Protein AF-A0A2V3ICW3-F1 (afdb_monomer_lite)

Foldseek 3Di:
DDDPPPPPPPPPPDPPQPALQSLLVVLLVVLVVVLVVLLVLLVVVVDDPVLSVQLVVQLVVLSVVLSVCSNPPDRDNVSNVVSSVVSVVSNVPSSVDDPDDDADDDPNDGDDDDDDDDDDDDDDDDDDDPPDDDDPDDDDVPDDDDDDDPDDD

Sequence (153 aa):
MPSDNSFVPDDENSERAPNVDSYRITCIDFIKDISRDYLDWVDRYELPDDEDKKRRTEIASIIERTNDWIAKVPQTFKAVDVVMNDGISKMAEATAGKPFQIGVFVNKKSGYTVTSPGIIDVNIKATGRENNKAKLGVHAKDQRFRIEATGKA

Secondary structure (DSSP, 8-state):
-----------TTS---SSHHHHHHHHHHHHHHHHHHHHHHHHHTT--HHHHHHHHHHHHHHHHHHHHHHHHS--SHHHHHHHHHHHHHHHHHHHH--SS----EETTEES-----SS-----------TT---------TT-----------

Structure (mmCIF, N/CA/C/O backbone):
data_AF-A0A2V3ICW3-F1
#
_entry.id   AF-A0A2V3ICW3-F1
#
loop_
_atom_site.group_PDB
_atom_site.id
_atom_site.type_symbol
_atom_site.label_atom_id
_atom_site.label_alt_id
_atom_site.label_comp_id
_atom_site.label_asym_id
_atom_site.label_entity_id
_atom_site.label_seq_id
_atom_site.pdbx_PDB_ins_code
_atom_site.Cartn_x
_atom_site.Cartn_y
_atom_site.Cartn_z
_atom_site.occupancy
_atom_site.B_iso_or_equiv
_atom_site.auth_seq_id
_atom_site.auth_comp_id
_atom_site.auth_asym_id
_atom_site.auth_atom_id
_atom_site.pdbx_PDB_model_num
ATOM 1 N N . MET A 1 1 ? -0.214 -45.352 -9.445 1.00 36.75 1 MET A N 1
ATOM 2 C CA . MET A 1 1 ? -0.129 -44.086 -8.687 1.00 36.75 1 MET A CA 1
ATOM 3 C C . MET A 1 1 ? -0.133 -42.963 -9.707 1.00 36.75 1 MET A C 1
ATOM 5 O O . MET A 1 1 ? 0.688 -43.058 -10.612 1.00 36.75 1 MET A O 1
ATOM 9 N N . PRO A 1 2 ? -1.074 -42.007 -9.672 1.00 35.03 2 PRO A N 1
ATOM 10 C CA . PRO A 1 2 ? -1.119 -40.955 -10.675 1.00 35.03 2 PRO A CA 1
ATOM 11 C C . PRO A 1 2 ? -0.133 -39.841 -10.319 1.00 35.03 2 PRO A C 1
ATOM 13 O O . PRO A 1 2 ? 0.010 -39.462 -9.161 1.00 35.03 2 PRO A O 1
ATOM 16 N N . SER A 1 3 ? 0.571 -39.392 -11.346 1.00 42.25 3 SER A N 1
ATOM 17 C CA . SER A 1 3 ? 1.686 -38.459 -11.350 1.00 42.25 3 SER A CA 1
ATOM 18 C C . SER A 1 3 ? 1.225 -37.040 -11.017 1.00 42.25 3 SER A C 1
ATOM 20 O O . SER A 1 3 ? 0.472 -36.440 -11.782 1.00 42.25 3 SER A O 1
ATOM 22 N N . ASP A 1 4 ? 1.714 -36.502 -9.903 1.00 45.22 4 ASP A N 1
ATOM 23 C CA . ASP A 1 4 ? 1.525 -35.110 -9.493 1.00 45.22 4 ASP A CA 1
ATOM 24 C C . ASP A 1 4 ? 2.473 -34.219 -10.312 1.00 45.22 4 ASP A C 1
ATOM 26 O O . ASP A 1 4 ? 3.555 -33.834 -9.882 1.00 45.22 4 ASP A O 1
ATOM 30 N N . ASN A 1 5 ? 2.102 -33.990 -11.570 1.00 45.72 5 ASN A N 1
ATOM 31 C CA . ASN A 1 5 ? 2.833 -33.135 -12.501 1.00 45.72 5 ASN A CA 1
ATOM 32 C C . ASN A 1 5 ? 1.906 -32.036 -13.033 1.00 45.72 5 ASN A C 1
ATOM 34 O O . ASN A 1 5 ? 1.888 -31.754 -14.231 1.00 45.72 5 ASN A O 1
ATOM 38 N N . SER A 1 6 ? 1.140 -31.386 -12.146 1.00 41.56 6 SER A N 1
ATOM 39 C CA . SER A 1 6 ? 0.511 -30.101 -12.471 1.00 41.56 6 SER A CA 1
ATOM 40 C C . SER A 1 6 ? 1.578 -28.998 -12.449 1.00 41.56 6 SER A C 1
ATOM 42 O O . SER A 1 6 ? 1.562 -28.082 -11.627 1.00 41.56 6 SER A O 1
ATOM 44 N N . PHE A 1 7 ? 2.549 -29.110 -13.355 1.00 43.97 7 PHE A N 1
ATOM 45 C CA . PHE A 1 7 ? 3.257 -27.949 -13.859 1.00 43.97 7 PHE A CA 1
ATOM 46 C C . PHE A 1 7 ? 2.198 -27.128 -14.589 1.00 43.97 7 PHE A C 1
ATOM 48 O O . PHE A 1 7 ? 1.776 -27.483 -15.689 1.00 43.97 7 PHE A O 1
ATOM 55 N N . VAL A 1 8 ? 1.679 -26.104 -13.912 1.00 45.09 8 VAL A N 1
ATOM 56 C CA . VAL A 1 8 ? 0.877 -25.076 -14.567 1.00 45.09 8 VAL A CA 1
ATOM 57 C C . VAL A 1 8 ? 1.806 -24.464 -15.616 1.00 45.09 8 VAL A C 1
ATOM 59 O O . VAL A 1 8 ? 2.872 -23.982 -15.228 1.00 45.09 8 VAL A O 1
ATOM 62 N N . PRO A 1 9 ? 1.489 -24.554 -16.919 1.00 39.41 9 PRO A N 1
ATOM 63 C CA . PRO A 1 9 ? 2.286 -23.894 -17.937 1.00 39.41 9 PRO A CA 1
ATOM 64 C C . PRO A 1 9 ? 2.356 -22.413 -17.580 1.00 39.41 9 PRO A C 1
ATOM 66 O O . PRO A 1 9 ? 1.320 -21.809 -17.298 1.00 39.41 9 PRO A O 1
ATOM 69 N N . ASP A 1 10 ? 3.569 -21.864 -17.537 1.00 46.28 10 ASP A N 1
ATOM 70 C CA . ASP A 1 10 ? 3.779 -20.421 -17.482 1.00 46.28 10 ASP A CA 1
ATOM 71 C C . ASP A 1 10 ? 3.033 -19.858 -18.696 1.00 46.28 10 ASP A C 1
ATOM 73 O O . ASP A 1 10 ? 3.376 -20.166 -19.841 1.00 46.28 10 ASP A O 1
ATOM 77 N N . ASP A 1 11 ? 1.920 -19.172 -18.447 1.00 42.62 11 ASP A N 1
ATOM 78 C CA . ASP A 1 11 ? 1.081 -18.603 -19.492 1.00 42.62 11 ASP A CA 1
ATOM 79 C C . ASP A 1 11 ? 1.822 -17.386 -20.061 1.00 42.62 11 ASP A C 1
ATOM 81 O O . ASP A 1 11 ? 1.553 -16.232 -19.727 1.00 42.62 11 ASP A O 1
ATOM 85 N N . GLU A 1 12 ? 2.831 -17.658 -20.895 1.00 42.88 12 GLU A N 1
ATOM 86 C CA . GLU A 1 12 ? 3.623 -16.665 -21.631 1.00 42.88 12 GLU A CA 1
ATOM 87 C C . GLU A 1 12 ? 2.774 -15.861 -22.634 1.00 42.88 12 GLU A C 1
ATOM 89 O O . GLU A 1 12 ? 3.302 -14.984 -23.317 1.00 42.88 12 GLU A O 1
ATOM 94 N N . ASN A 1 13 ? 1.465 -16.122 -22.715 1.00 38.75 13 ASN A N 1
ATOM 95 C CA . ASN A 1 13 ? 0.544 -15.512 -23.666 1.00 38.75 13 ASN A CA 1
ATOM 96 C C . ASN A 1 13 ? -0.443 -14.511 -23.045 1.00 38.75 13 ASN A C 1
ATOM 98 O O . ASN A 1 13 ? -1.324 -14.014 -23.746 1.00 38.75 13 ASN A O 1
ATOM 102 N N . SER A 1 14 ? -0.301 -14.169 -21.760 1.00 48.25 14 SER A N 1
ATOM 103 C CA . SER A 1 14 ? -0.963 -12.975 -21.226 1.00 48.25 14 SER A CA 1
ATOM 104 C C . SER A 1 14 ? -0.358 -11.755 -21.916 1.00 48.25 14 SER A C 1
ATOM 106 O O . SER A 1 14 ? 0.866 -11.635 -21.939 1.00 48.25 14 SER A O 1
ATOM 108 N N . GLU A 1 15 ? -1.195 -10.899 -22.508 1.00 50.28 15 GLU A N 1
ATOM 109 C CA . GLU A 1 15 ? -0.875 -9.674 -23.258 1.00 50.28 15 GLU A CA 1
ATOM 110 C C . GLU A 1 15 ? 0.016 -8.712 -22.449 1.00 50.28 15 GLU A C 1
ATOM 112 O O . GLU A 1 15 ? -0.405 -7.666 -21.951 1.00 50.28 15 GLU A O 1
ATOM 117 N N . ARG A 1 16 ? 1.278 -9.087 -22.252 1.00 59.19 16 ARG A N 1
ATOM 118 C CA . ARG A 1 16 ? 2.204 -8.352 -21.411 1.00 59.19 16 ARG A CA 1
ATOM 119 C C . ARG A 1 16 ? 2.516 -7.058 -22.131 1.00 59.19 16 ARG A C 1
ATOM 121 O O . ARG A 1 16 ? 2.866 -7.061 -23.312 1.00 59.19 16 ARG A O 1
ATOM 128 N N . ALA A 1 17 ? 2.380 -5.953 -21.405 1.00 64.62 17 ALA A N 1
ATOM 129 C CA . ALA A 1 17 ? 2.688 -4.637 -21.930 1.00 64.62 17 ALA A CA 1
ATOM 130 C C . ALA A 1 17 ? 4.055 -4.658 -22.647 1.00 64.62 17 ALA A C 1
ATOM 132 O O . ALA A 1 17 ? 5.007 -5.259 -22.137 1.00 64.62 17 ALA A O 1
ATOM 133 N N . PRO A 1 18 ? 4.176 -4.002 -23.814 1.00 74.69 18 PRO A N 1
ATOM 134 C CA . PRO A 1 18 ? 5.307 -4.187 -24.728 1.00 74.69 18 PRO A CA 1
ATOM 135 C C . PRO A 1 18 ? 6.657 -3.758 -24.131 1.00 74.69 18 PRO A C 1
ATOM 137 O O . PRO A 1 18 ? 7.713 -4.082 -24.667 1.00 74.69 18 PRO A O 1
ATOM 140 N N . ASN A 1 19 ? 6.636 -3.004 -23.032 1.00 84.94 19 ASN A N 1
ATOM 141 C CA . ASN A 1 19 ? 7.798 -2.597 -22.257 1.00 84.94 19 ASN A CA 1
ATOM 142 C C . ASN A 1 19 ? 7.380 -2.218 -20.824 1.00 84.94 19 ASN A C 1
ATOM 144 O O . ASN A 1 19 ? 6.194 -2.063 -20.518 1.00 84.94 19 ASN A O 1
ATOM 148 N N . VAL A 1 20 ? 8.376 -2.042 -19.953 1.00 86.12 20 VAL A N 1
ATOM 149 C CA . VAL A 1 20 ? 8.174 -1.704 -18.535 1.00 86.12 20 VAL A CA 1
ATOM 150 C C . VAL A 1 20 ? 7.453 -0.364 -18.365 1.00 86.12 20 VAL A C 1
ATOM 152 O O . VAL A 1 20 ? 6.626 -0.247 -17.470 1.00 86.12 20 VAL A O 1
ATOM 155 N N . ASP A 1 21 ? 7.705 0.631 -19.217 1.00 86.62 21 ASP A N 1
ATOM 156 C CA . ASP A 1 21 ? 7.057 1.945 -19.100 1.00 86.62 21 ASP A CA 1
ATOM 157 C C . ASP A 1 21 ? 5.554 1.871 -19.396 1.00 86.62 21 ASP A C 1
ATOM 159 O O . ASP A 1 21 ? 4.744 2.424 -18.655 1.00 86.62 21 ASP A O 1
ATOM 163 N N . SER A 1 22 ? 5.173 1.107 -20.419 1.00 87.38 22 SER A N 1
ATOM 164 C CA . SER A 1 22 ? 3.770 0.827 -20.741 1.00 87.38 22 SER A CA 1
ATOM 165 C C . SER A 1 22 ? 3.105 0.057 -19.601 1.00 87.38 22 SER A C 1
ATOM 167 O O . SER A 1 22 ? 1.989 0.379 -19.206 1.00 87.38 22 SER A O 1
ATOM 169 N N . TYR A 1 23 ? 3.826 -0.897 -19.003 1.00 90.12 23 TYR A N 1
ATOM 170 C CA . TYR A 1 23 ? 3.338 -1.647 -17.849 1.00 90.12 23 TYR A CA 1
ATOM 171 C C . TYR A 1 23 ? 3.111 -0.767 -16.619 1.00 90.12 23 TYR A C 1
ATOM 173 O O . TYR A 1 23 ? 2.090 -0.895 -15.952 1.00 90.12 23 TYR A O 1
ATOM 181 N N . ARG A 1 24 ? 4.026 0.172 -16.337 1.00 88.81 24 ARG A N 1
ATOM 182 C CA . ARG A 1 24 ? 3.868 1.145 -15.245 1.00 88.81 24 ARG A CA 1
ATOM 183 C C . ARG A 1 24 ? 2.586 1.957 -15.411 1.00 88.81 24 ARG A C 1
ATOM 185 O O . ARG A 1 24 ? 1.876 2.140 -14.429 1.00 88.81 24 ARG A O 1
ATOM 192 N N . ILE A 1 25 ? 2.282 2.416 -16.629 1.00 91.12 25 ILE A N 1
ATOM 193 C CA . ILE A 1 25 ? 1.050 3.166 -16.921 1.00 91.12 25 ILE A CA 1
ATOM 194 C C . ILE A 1 25 ? -0.176 2.291 -16.643 1.00 91.12 25 ILE A C 1
ATOM 196 O O . ILE A 1 25 ? -1.049 2.703 -15.882 1.00 91.12 25 ILE A O 1
ATOM 200 N N . THR A 1 26 ? -0.199 1.059 -17.163 1.00 91.94 26 THR A N 1
ATOM 201 C CA . THR A 1 26 ? -1.289 0.105 -16.910 1.00 91.94 26 THR A CA 1
ATOM 202 C C . THR A 1 26 ? -1.488 -0.158 -15.417 1.00 91.94 26 THR A C 1
ATOM 204 O O . THR A 1 26 ? -2.618 -0.124 -14.939 1.00 91.94 26 THR A O 1
ATOM 207 N N . CYS A 1 27 ? -0.413 -0.361 -14.651 1.00 90.88 27 CYS A N 1
ATOM 208 C CA . CYS A 1 27 ? -0.502 -0.573 -13.206 1.00 90.88 27 CYS A CA 1
ATOM 209 C C . CYS A 1 27 ? -0.984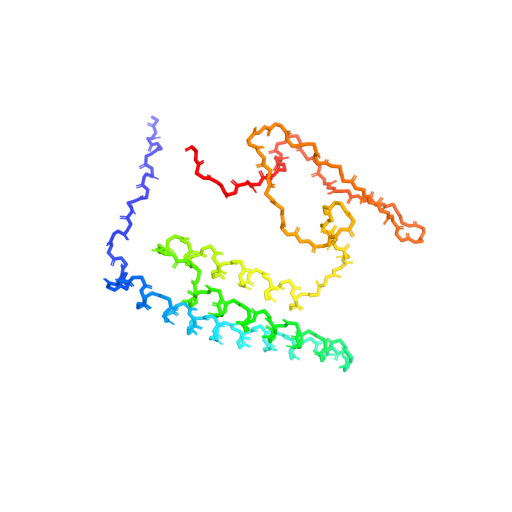 0.674 -12.453 1.00 90.88 27 CYS A C 1
ATOM 211 O O . CYS A 1 27 ? -1.750 0.544 -11.503 1.00 90.88 27 CYS A O 1
ATOM 213 N N . ILE A 1 28 ? -0.574 1.880 -12.861 1.00 91.69 28 ILE A N 1
ATOM 214 C CA . ILE A 1 28 ? -1.074 3.134 -12.272 1.00 91.69 28 ILE A CA 1
ATOM 215 C C . ILE A 1 28 ? -2.580 3.272 -12.506 1.00 91.69 28 ILE A C 1
ATOM 217 O O . ILE A 1 28 ? -3.316 3.654 -11.595 1.00 91.69 28 ILE A O 1
ATOM 221 N N . ASP A 1 29 ? -3.050 2.960 -13.711 1.00 92.44 29 ASP A N 1
ATOM 222 C CA . ASP A 1 29 ? -4.475 3.032 -14.024 1.00 92.44 29 ASP A CA 1
ATOM 223 C C . ASP A 1 29 ? -5.269 1.940 -13.303 1.00 92.44 29 ASP A C 1
ATOM 225 O O . ASP A 1 29 ? -6.336 2.227 -12.765 1.00 92.44 29 ASP A O 1
ATOM 229 N N . PHE A 1 30 ? -4.703 0.740 -13.161 1.00 93.25 30 PHE A N 1
ATOM 230 C CA . PHE A 1 30 ? -5.276 -0.318 -12.331 1.00 93.25 30 PHE A CA 1
ATOM 231 C C . PHE A 1 30 ? -5.407 0.097 -10.858 1.00 93.25 30 PHE A C 1
ATOM 233 O O . PHE A 1 30 ? -6.463 -0.095 -10.259 1.00 93.25 30 PHE A O 1
ATOM 240 N N . ILE A 1 31 ? -4.376 0.725 -10.276 1.00 93.19 31 ILE A N 1
ATOM 241 C CA . ILE A 1 31 ? -4.426 1.247 -8.900 1.00 93.19 31 ILE A CA 1
ATOM 242 C C . ILE A 1 31 ? -5.533 2.293 -8.743 1.00 93.19 31 ILE A C 1
ATOM 244 O O . ILE A 1 31 ? -6.245 2.285 -7.740 1.00 93.19 31 ILE A O 1
ATOM 248 N N . LYS A 1 32 ? -5.709 3.189 -9.722 1.00 91.56 32 LYS A N 1
ATOM 249 C CA . LYS A 1 32 ? -6.812 4.162 -9.690 1.00 91.56 32 LYS A CA 1
ATOM 250 C C . LYS A 1 32 ? -8.169 3.474 -9.768 1.00 91.56 32 LYS A C 1
ATOM 252 O O . LYS A 1 32 ? -9.085 3.904 -9.075 1.00 91.56 32 LYS A O 1
ATOM 257 N N . ASP A 1 33 ? -8.306 2.442 -10.590 1.00 93.50 33 ASP A N 1
ATOM 258 C CA . ASP A 1 33 ? -9.584 1.761 -10.762 1.00 93.50 33 ASP A CA 1
ATOM 259 C C . ASP A 1 33 ? -9.989 0.998 -9.497 1.00 93.50 33 ASP A C 1
ATOM 261 O O . ASP A 1 33 ? -11.020 1.307 -8.905 1.00 93.50 33 ASP A O 1
ATOM 265 N N . ILE A 1 34 ? -9.110 0.134 -8.976 1.00 92.31 34 ILE A N 1
ATOM 266 C CA . ILE A 1 34 ? -9.379 -0.632 -7.747 1.00 92.31 34 ILE A CA 1
ATOM 267 C C . ILE A 1 34 ? -9.546 0.270 -6.515 1.00 92.31 34 ILE A C 1
ATOM 269 O O . ILE A 1 34 ? -10.212 -0.095 -5.549 1.00 92.31 34 ILE A O 1
ATOM 273 N N . SER A 1 35 ? -8.967 1.477 -6.523 1.00 90.62 35 SER A N 1
ATOM 274 C CA . SER A 1 35 ? -9.169 2.428 -5.428 1.00 90.62 35 SER A CA 1
ATOM 275 C C . SER A 1 35 ? -10.623 2.865 -5.255 1.00 90.62 35 SER A C 1
ATOM 277 O O . SER A 1 35 ? -11.020 3.195 -4.138 1.00 90.62 35 SER A O 1
ATOM 279 N N . ARG A 1 36 ? -11.424 2.834 -6.328 1.00 92.81 36 ARG A N 1
ATOM 280 C CA . ARG A 1 36 ? -12.859 3.139 -6.268 1.00 92.81 36 ARG A CA 1
ATOM 281 C C . ARG A 1 36 ? -13.597 2.095 -5.445 1.00 92.81 36 ARG A C 1
ATOM 283 O O . ARG A 1 36 ? -14.315 2.477 -4.534 1.00 92.81 36 ARG A O 1
ATOM 290 N N . ASP A 1 37 ? -13.304 0.814 -5.659 1.00 90.81 37 ASP A N 1
ATOM 291 C CA . ASP A 1 37 ? -13.896 -0.279 -4.879 1.00 90.81 37 ASP A CA 1
ATOM 292 C C . ASP A 1 37 ? -13.596 -0.139 -3.379 1.00 90.81 37 ASP A C 1
ATOM 294 O O . ASP A 1 37 ? -14.450 -0.409 -2.533 1.00 90.81 37 ASP A O 1
ATOM 298 N N . TYR A 1 38 ? -12.389 0.315 -3.024 1.00 88.88 38 TYR A N 1
ATOM 299 C CA . TYR A 1 38 ? -12.028 0.574 -1.628 1.00 88.88 38 TYR A CA 1
ATOM 300 C C . TYR A 1 38 ? -12.780 1.771 -1.034 1.00 88.88 38 TYR A C 1
ATOM 302 O O . TYR A 1 38 ? -13.174 1.722 0.130 1.00 88.88 38 TYR A O 1
ATOM 310 N N . LEU A 1 39 ? -13.010 2.832 -1.811 1.00 89.56 39 LEU A N 1
ATOM 311 C CA . LEU A 1 39 ? -13.818 3.973 -1.372 1.00 89.56 39 LEU A CA 1
ATOM 312 C C . LEU A 1 39 ? -15.297 3.592 -1.225 1.00 89.56 39 LEU A C 1
ATOM 314 O O . LEU A 1 39 ? -15.884 3.892 -0.189 1.00 89.56 39 LEU A O 1
ATOM 318 N N . ASP A 1 40 ? -15.847 2.844 -2.181 1.00 91.56 40 ASP A N 1
ATOM 319 C CA . ASP A 1 40 ? -17.210 2.306 -2.126 1.00 91.56 40 ASP A CA 1
ATOM 320 C C . ASP A 1 40 ? -17.396 1.388 -0.911 1.00 91.56 40 ASP A C 1
ATOM 322 O O . ASP A 1 40 ? -18.454 1.357 -0.275 1.00 91.56 40 ASP A O 1
ATOM 326 N N . TRP A 1 41 ? -16.348 0.642 -0.546 1.00 88.25 41 TRP A N 1
ATOM 327 C CA . TRP A 1 41 ? -16.344 -0.123 0.690 1.00 88.25 41 TRP A CA 1
ATOM 328 C C . TRP A 1 41 ? -16.451 0.808 1.893 1.00 88.25 41 TRP A C 1
ATOM 330 O O . TRP A 1 41 ? -17.318 0.575 2.719 1.00 88.25 41 TRP A O 1
ATOM 340 N N . VAL A 1 42 ? -15.650 1.874 1.996 1.00 86.25 42 VAL A N 1
ATOM 341 C CA . VAL A 1 42 ? -15.759 2.848 3.102 1.00 86.25 42 VAL A CA 1
ATOM 342 C C . VAL A 1 42 ? -17.178 3.422 3.203 1.00 86.25 42 VAL A C 1
ATOM 344 O O . VAL A 1 42 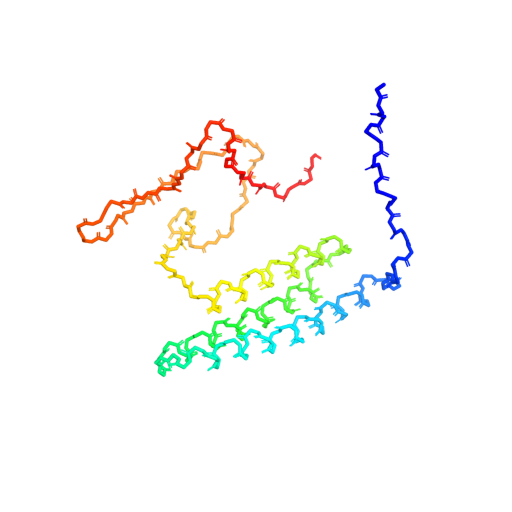? -17.735 3.435 4.302 1.00 86.25 42 VAL A O 1
ATOM 347 N N . ASP A 1 43 ? -17.787 3.792 2.071 1.00 88.38 43 ASP A N 1
ATOM 348 C CA . ASP A 1 43 ? -19.172 4.278 1.999 1.00 88.38 43 ASP A CA 1
ATOM 349 C C . ASP A 1 43 ? -20.174 3.268 2.583 1.00 88.38 43 ASP A C 1
ATOM 351 O O . ASP A 1 43 ? -21.070 3.626 3.347 1.00 88.38 43 ASP A O 1
ATOM 355 N N . ARG A 1 44 ? -19.987 1.976 2.298 1.00 88.38 44 ARG A N 1
ATOM 356 C CA . ARG A 1 44 ? -20.875 0.903 2.766 1.00 88.38 44 ARG A CA 1
ATOM 357 C C . ARG A 1 44 ? -20.902 0.723 4.287 1.00 88.38 44 ARG A C 1
ATOM 359 O O . ARG A 1 44 ? -21.881 0.180 4.799 1.00 88.38 44 ARG A O 1
ATOM 366 N N . TYR A 1 45 ? -19.843 1.099 5.005 1.00 82.44 45 TYR A N 1
ATOM 367 C CA . TYR A 1 45 ? -19.773 0.903 6.460 1.00 82.44 45 TYR A CA 1
ATOM 368 C C . TYR A 1 45 ? -20.392 2.042 7.268 1.00 82.44 45 TYR A C 1
ATOM 370 O O . TYR A 1 45 ? -20.476 1.890 8.485 1.00 82.44 45 TYR A O 1
ATOM 378 N N . GLU A 1 46 ? -20.812 3.140 6.624 1.00 86.19 46 GLU A N 1
ATOM 379 C CA . GLU A 1 46 ? -21.446 4.296 7.282 1.00 86.19 46 GLU A CA 1
ATOM 380 C C . GLU A 1 46 ? -20.688 4.717 8.557 1.00 86.19 46 GLU A C 1
ATOM 382 O O . GLU A 1 46 ? -21.245 4.846 9.650 1.00 86.19 46 GLU A O 1
ATOM 387 N N . LEU A 1 47 ? -19.364 4.840 8.427 1.00 86.25 47 LEU A N 1
ATOM 388 C CA . LEU A 1 47 ? -18.478 5.105 9.556 1.00 86.25 47 LEU A CA 1
ATOM 389 C C . LEU A 1 47 ? -18.711 6.510 10.132 1.00 86.25 47 LEU A C 1
ATOM 391 O O . LEU A 1 47 ? -19.141 7.409 9.408 1.00 86.25 47 LEU A O 1
ATOM 395 N N . PRO A 1 48 ? -18.361 6.739 11.411 1.00 88.38 48 PRO A N 1
ATOM 396 C CA . PRO A 1 48 ? -18.328 8.083 11.980 1.00 88.38 48 PRO A CA 1
ATOM 397 C C . PRO A 1 48 ? -17.487 9.045 11.127 1.00 88.38 48 PRO A C 1
ATOM 399 O O . PRO A 1 48 ? -16.438 8.659 10.611 1.00 88.38 48 PRO A O 1
ATOM 402 N N . ASP A 1 49 ? -17.919 10.304 11.018 1.00 87.69 49 ASP A N 1
ATOM 403 C CA . ASP A 1 49 ? -17.312 11.323 10.143 1.00 87.69 49 ASP A CA 1
ATOM 404 C C . ASP A 1 49 ? -15.788 11.467 10.289 1.00 87.69 49 ASP A C 1
ATOM 406 O O . ASP A 1 49 ? -15.087 11.787 9.326 1.00 87.69 49 ASP A O 1
ATOM 410 N N . ASP A 1 50 ? -15.262 11.306 11.502 1.00 86.31 50 ASP A N 1
ATOM 411 C CA . ASP A 1 50 ? -13.832 11.396 11.783 1.00 86.31 50 ASP A CA 1
ATOM 412 C C . ASP A 1 50 ? -13.067 10.185 11.239 1.00 86.31 50 ASP A C 1
ATOM 414 O O . ASP A 1 50 ? -11.981 10.336 10.670 1.00 86.31 50 ASP A O 1
ATOM 418 N N . GLU A 1 51 ? -13.645 8.993 11.368 1.00 82.31 51 GLU A N 1
ATOM 419 C CA . GLU A 1 51 ? -13.068 7.753 10.871 1.00 82.31 51 GLU A CA 1
ATOM 420 C C . GLU A 1 51 ? -13.191 7.633 9.348 1.00 82.31 51 GLU A C 1
ATOM 422 O O . GLU A 1 51 ? -12.210 7.263 8.701 1.00 82.31 51 GLU A O 1
ATOM 427 N N . ASP A 1 52 ? -14.324 8.028 8.763 1.00 87.50 52 ASP A N 1
ATOM 428 C CA . ASP A 1 52 ? -14.509 8.103 7.308 1.00 87.50 52 ASP A CA 1
ATOM 429 C C . ASP A 1 52 ? -13.447 9.015 6.670 1.00 87.50 52 ASP A C 1
ATOM 431 O O . ASP A 1 52 ? -12.649 8.573 5.834 1.00 87.50 52 ASP A O 1
ATOM 435 N N . LYS A 1 53 ? -13.339 10.265 7.149 1.00 89.94 53 LYS A N 1
ATOM 436 C CA . LYS A 1 53 ? -12.347 11.234 6.651 1.00 89.94 53 LYS A CA 1
ATOM 437 C C . LYS A 1 53 ? -10.929 10.708 6.782 1.00 89.94 53 LYS A C 1
ATOM 439 O O . LYS A 1 53 ? -10.113 10.898 5.874 1.00 89.94 53 LYS A O 1
ATOM 444 N N . LYS A 1 54 ? -10.620 10.044 7.897 1.00 88.62 54 LYS A N 1
ATOM 445 C CA . LYS A 1 54 ? -9.309 9.443 8.118 1.00 88.62 54 LYS A CA 1
ATOM 446 C C . LYS A 1 54 ? -9.032 8.334 7.105 1.00 88.62 54 LYS A C 1
ATOM 448 O O . LYS A 1 54 ? -7.991 8.385 6.452 1.00 88.62 54 LYS A O 1
ATOM 453 N N . ARG A 1 55 ? -9.946 7.372 6.932 1.00 86.62 55 ARG A N 1
ATOM 454 C CA . ARG A 1 55 ? -9.766 6.249 5.997 1.00 86.62 55 ARG A CA 1
ATOM 455 C C . ARG A 1 55 ? -9.622 6.738 4.557 1.00 86.62 55 ARG A C 1
ATOM 457 O O . ARG A 1 55 ? -8.683 6.329 3.880 1.00 86.62 55 ARG A O 1
ATOM 464 N N . ARG A 1 56 ? -10.449 7.694 4.117 1.00 90.94 56 ARG A N 1
ATOM 465 C CA . ARG A 1 56 ? -10.324 8.306 2.779 1.00 90.94 56 ARG A CA 1
ATOM 466 C C . ARG A 1 56 ? -8.993 9.021 2.579 1.00 90.94 56 ARG A C 1
ATOM 468 O O . ARG A 1 56 ? -8.371 8.870 1.532 1.00 90.94 56 ARG A O 1
ATOM 475 N N . THR A 1 57 ? -8.534 9.765 3.585 1.00 92.12 57 THR A N 1
ATOM 476 C CA . THR A 1 57 ? -7.236 10.457 3.530 1.00 92.12 57 THR A CA 1
ATOM 477 C C . THR A 1 57 ? -6.077 9.461 3.449 1.00 92.12 57 THR A C 1
ATOM 479 O O . THR A 1 57 ? -5.145 9.656 2.668 1.00 92.12 57 THR A O 1
ATOM 482 N N . GLU A 1 58 ? -6.130 8.376 4.226 1.00 90.38 58 GLU A N 1
ATOM 483 C CA . GLU A 1 58 ? -5.114 7.320 4.194 1.00 90.38 58 GLU A CA 1
ATOM 484 C C . GLU A 1 58 ? -5.087 6.608 2.835 1.00 90.38 58 GLU A C 1
ATOM 486 O O . GLU A 1 58 ? -4.014 6.487 2.243 1.00 90.38 58 GLU A O 1
ATOM 491 N N . ILE A 1 59 ? -6.250 6.215 2.301 1.00 90.81 59 ILE A N 1
ATOM 492 C CA . ILE A 1 59 ? -6.376 5.598 0.972 1.00 90.81 59 ILE A CA 1
ATOM 493 C C . ILE A 1 59 ? -5.817 6.535 -0.108 1.00 90.81 59 ILE A C 1
ATOM 495 O O . ILE A 1 59 ? -4.968 6.118 -0.895 1.00 90.81 59 ILE A O 1
ATOM 499 N N . ALA A 1 60 ? -6.196 7.817 -0.100 1.00 92.31 60 ALA A N 1
ATOM 500 C CA . ALA A 1 60 ? -5.688 8.807 -1.051 1.00 92.31 60 ALA A CA 1
ATOM 501 C C . ALA A 1 60 ? -4.155 8.940 -1.000 1.00 92.31 60 ALA A C 1
ATOM 503 O O . ALA A 1 60 ? -3.493 8.936 -2.040 1.00 92.31 60 ALA A O 1
ATOM 504 N N . SER A 1 61 ? -3.575 8.984 0.204 1.00 92.44 61 SER A N 1
ATOM 505 C CA . SER A 1 61 ? -2.120 9.049 0.375 1.00 92.44 61 SER A CA 1
ATOM 506 C C . SER A 1 61 ? -1.413 7.784 -0.127 1.00 92.44 61 SER A C 1
ATOM 508 O O . SER A 1 61 ? -0.320 7.865 -0.694 1.00 92.44 61 SER A O 1
ATOM 510 N N . ILE A 1 62 ? -2.023 6.608 0.052 1.00 91.81 62 ILE A N 1
ATOM 511 C CA . ILE A 1 62 ? -1.485 5.343 -0.464 1.00 91.81 62 ILE A CA 1
ATOM 512 C C . ILE A 1 62 ? -1.494 5.339 -1.993 1.00 91.81 62 ILE A C 1
ATOM 514 O O . ILE A 1 62 ? -0.479 4.971 -2.584 1.00 91.81 62 ILE A O 1
ATOM 518 N N . ILE A 1 63 ? -2.580 5.785 -2.632 1.00 91.62 63 ILE A N 1
ATOM 519 C CA . ILE A 1 63 ? -2.681 5.886 -4.097 1.00 91.62 63 ILE A CA 1
ATOM 520 C C . ILE A 1 63 ? -1.583 6.799 -4.642 1.00 91.62 63 ILE A C 1
ATOM 522 O O . ILE A 1 63 ? -0.839 6.402 -5.538 1.00 91.62 63 ILE A O 1
ATOM 526 N N . GLU A 1 64 ? -1.444 8.002 -4.078 1.00 93.44 64 GLU A N 1
ATOM 527 C CA . GLU A 1 64 ? -0.437 8.977 -4.507 1.00 93.44 64 GLU A CA 1
ATOM 528 C C . GLU A 1 64 ? 0.976 8.391 -4.411 1.00 93.44 64 GLU A C 1
ATOM 530 O O . GLU A 1 64 ? 1.727 8.392 -5.387 1.00 93.44 64 GLU A O 1
ATOM 535 N N . ARG A 1 65 ? 1.321 7.812 -3.254 1.00 91.00 65 ARG A N 1
ATOM 536 C CA . ARG A 1 65 ? 2.645 7.222 -3.027 1.00 91.00 65 ARG A CA 1
ATOM 537 C C . ARG A 1 65 ? 2.910 6.018 -3.920 1.00 91.00 65 ARG A C 1
ATOM 539 O O . ARG A 1 65 ? 4.022 5.883 -4.420 1.00 91.00 65 ARG A O 1
ATOM 546 N N . THR A 1 66 ? 1.921 5.148 -4.105 1.00 91.00 66 THR A N 1
ATOM 547 C CA . THR A 1 66 ? 2.055 3.949 -4.944 1.00 91.00 66 THR A CA 1
ATOM 548 C C . THR A 1 66 ? 2.285 4.352 -6.395 1.00 91.00 66 THR A C 1
ATOM 550 O O . THR A 1 66 ? 3.232 3.872 -7.013 1.00 91.00 66 THR A O 1
ATOM 553 N N . ASN A 1 67 ? 1.498 5.297 -6.914 1.00 91.50 67 ASN A N 1
ATOM 554 C CA . ASN A 1 67 ? 1.649 5.798 -8.278 1.00 91.50 67 ASN A CA 1
ATOM 555 C C . ASN A 1 67 ? 3.004 6.485 -8.489 1.00 91.50 67 ASN A C 1
ATOM 557 O O . ASN A 1 67 ? 3.667 6.230 -9.495 1.00 91.50 67 ASN A O 1
ATOM 561 N N . ASP A 1 68 ? 3.453 7.298 -7.527 1.00 93.00 68 ASP A N 1
ATOM 562 C CA . ASP A 1 68 ? 4.767 7.946 -7.595 1.00 93.00 68 ASP A CA 1
ATOM 563 C C . ASP A 1 68 ? 5.911 6.922 -7.614 1.00 93.00 68 ASP A C 1
ATOM 565 O O . ASP A 1 68 ? 6.866 7.038 -8.387 1.00 93.00 68 ASP A O 1
ATOM 569 N N . TRP A 1 69 ? 5.795 5.871 -6.798 1.00 90.62 69 TRP A N 1
ATOM 570 C CA . TRP A 1 69 ? 6.781 4.799 -6.746 1.00 90.62 69 TRP A CA 1
ATOM 571 C C . TRP A 1 69 ? 6.796 3.972 -8.023 1.00 90.62 69 TRP A C 1
ATOM 573 O O . TRP A 1 69 ? 7.882 3.753 -8.556 1.00 90.62 69 TRP A O 1
ATOM 583 N N . ILE A 1 70 ? 5.632 3.559 -8.539 1.00 89.31 70 ILE A N 1
ATOM 584 C CA . ILE A 1 70 ? 5.523 2.831 -9.811 1.00 89.31 70 ILE A CA 1
ATOM 585 C C . ILE A 1 70 ? 6.161 3.645 -10.940 1.00 89.31 70 ILE A C 1
ATOM 587 O O . ILE A 1 70 ? 6.898 3.084 -11.750 1.00 89.31 70 I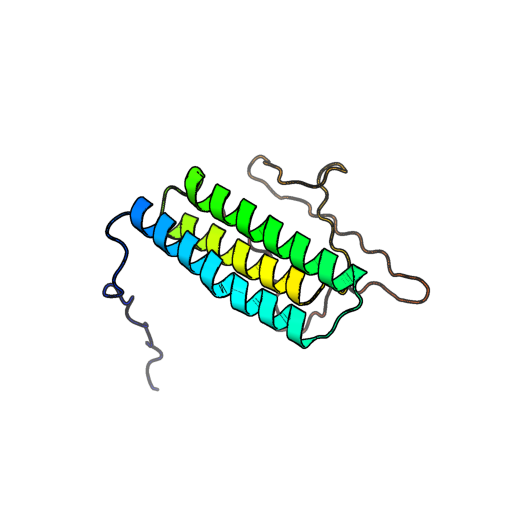LE A O 1
ATOM 591 N N . ALA A 1 71 ? 5.945 4.963 -10.966 1.00 89.50 71 ALA A N 1
ATOM 592 C CA . ALA A 1 71 ? 6.495 5.833 -11.997 1.00 89.50 71 ALA A CA 1
ATOM 593 C C . ALA A 1 71 ? 8.030 5.955 -11.944 1.00 89.50 71 ALA A C 1
ATOM 595 O O . ALA A 1 71 ? 8.669 6.024 -12.994 1.00 89.50 71 ALA A O 1
ATOM 596 N N . LYS A 1 72 ? 8.633 5.995 -10.745 1.00 89.69 72 LYS A N 1
ATOM 597 C CA . LYS A 1 72 ? 10.041 6.408 -10.570 1.00 89.69 72 LYS A CA 1
ATOM 598 C C . LYS A 1 72 ? 11.023 5.286 -10.243 1.00 89.69 72 LYS A C 1
ATOM 600 O O . LYS A 1 72 ? 12.202 5.403 -10.568 1.00 89.69 72 LYS A O 1
ATOM 605 N N . VAL A 1 73 ? 10.587 4.236 -9.551 1.00 86.81 73 VAL A N 1
ATOM 606 C CA . VAL A 1 73 ? 11.498 3.284 -8.891 1.00 86.81 73 VAL A CA 1
ATOM 607 C C . VAL A 1 73 ? 11.700 1.982 -9.680 1.00 86.81 73 VAL A C 1
ATOM 609 O O . VAL A 1 73 ? 12.847 1.654 -10.001 1.00 86.81 73 VAL A O 1
ATOM 612 N N . PRO A 1 74 ? 10.654 1.198 -9.998 1.00 85.56 74 PRO A N 1
ATOM 613 C CA . PRO A 1 74 ? 10.823 -0.164 -10.489 1.00 85.56 74 PRO A CA 1
ATOM 614 C C . PRO A 1 74 ? 11.320 -0.200 -11.936 1.00 85.56 74 PRO A C 1
ATOM 616 O O . PRO A 1 74 ? 10.671 0.320 -12.834 1.00 85.56 74 PRO A O 1
ATOM 619 N N . GLN A 1 75 ? 12.442 -0.875 -12.191 1.00 86.00 75 GLN A N 1
ATOM 620 C CA . GLN A 1 75 ? 13.045 -1.006 -13.533 1.00 86.00 75 GLN A CA 1
ATOM 621 C C . GLN A 1 75 ? 12.679 -2.315 -14.254 1.00 86.00 75 GLN A C 1
ATOM 623 O O . GLN A 1 75 ? 13.125 -2.559 -15.370 1.00 86.00 75 GLN A O 1
ATOM 628 N N . THR A 1 76 ? 11.891 -3.185 -13.621 1.00 87.12 76 THR A N 1
ATOM 629 C CA . THR A 1 76 ? 11.487 -4.488 -14.167 1.00 87.12 76 THR A CA 1
ATOM 630 C C . THR A 1 76 ? 10.007 -4.733 -13.900 1.00 87.12 76 THR A C 1
ATOM 632 O O . THR A 1 76 ? 9.480 -4.230 -12.908 1.00 87.12 76 THR A O 1
ATOM 635 N N . PHE A 1 77 ? 9.351 -5.553 -14.730 1.00 83.06 77 PHE A N 1
ATOM 636 C CA . PHE A 1 77 ? 7.951 -5.961 -14.529 1.00 83.06 77 PHE A CA 1
ATOM 637 C C . PHE A 1 77 ? 7.705 -6.485 -13.109 1.00 83.06 77 PHE A C 1
ATOM 639 O O . PHE A 1 77 ? 6.847 -5.975 -12.401 1.00 83.06 77 PHE A O 1
ATOM 646 N N . LYS A 1 78 ? 8.565 -7.395 -12.632 1.00 85.38 78 LYS A N 1
ATOM 647 C CA . LYS A 1 78 ? 8.469 -7.948 -11.274 1.00 85.38 78 LYS A CA 1
ATOM 648 C C . LYS A 1 78 ? 8.567 -6.878 -10.182 1.00 85.38 78 LYS A C 1
ATOM 650 O O . LYS A 1 78 ? 7.915 -6.991 -9.152 1.00 85.38 78 LYS A O 1
ATOM 655 N N . ALA A 1 79 ? 9.402 -5.856 -10.367 1.00 77.81 79 ALA A N 1
ATOM 656 C CA . ALA A 1 79 ? 9.491 -4.765 -9.401 1.00 77.81 79 ALA A CA 1
ATOM 657 C C . ALA A 1 79 ? 8.228 -3.890 -9.421 1.00 77.81 79 ALA A C 1
ATOM 659 O O . ALA A 1 79 ? 7.795 -3.449 -8.360 1.00 77.81 79 ALA A O 1
ATOM 660 N N . VAL A 1 80 ? 7.625 -3.674 -10.596 1.00 84.50 80 VAL A N 1
ATOM 661 C CA . VAL A 1 80 ? 6.327 -2.991 -10.716 1.00 84.50 80 VAL A CA 1
ATOM 662 C C . VAL A 1 80 ? 5.248 -3.790 -9.980 1.00 84.50 80 VAL A C 1
ATOM 664 O O . VAL A 1 80 ? 4.538 -3.208 -9.166 1.00 84.50 80 VAL A O 1
ATOM 667 N N . ASP A 1 81 ? 5.202 -5.114 -10.163 1.00 84.00 81 ASP A N 1
ATOM 668 C CA . ASP A 1 81 ? 4.249 -6.001 -9.476 1.00 84.00 81 ASP A CA 1
ATOM 669 C C . ASP A 1 81 ? 4.355 -5.892 -7.956 1.00 84.00 81 ASP A C 1
ATOM 671 O O . ASP A 1 81 ? 3.347 -5.819 -7.259 1.00 84.00 81 ASP A O 1
ATOM 675 N N . VAL A 1 82 ? 5.580 -5.865 -7.423 1.00 85.88 82 VAL A N 1
ATOM 676 C CA . VAL A 1 82 ? 5.811 -5.741 -5.978 1.00 85.88 82 VAL A CA 1
ATOM 677 C C . VAL A 1 82 ? 5.251 -4.425 -5.445 1.00 85.88 82 VAL A C 1
ATOM 679 O O . VAL A 1 82 ? 4.547 -4.436 -4.440 1.00 85.88 82 VAL A O 1
ATOM 682 N N . VAL A 1 83 ? 5.535 -3.303 -6.114 1.00 86.69 83 VAL A N 1
ATOM 683 C CA . VAL A 1 83 ? 5.043 -1.984 -5.681 1.00 86.69 83 VAL A CA 1
ATOM 684 C C . VAL A 1 83 ? 3.520 -1.904 -5.804 1.00 86.69 83 VAL A C 1
ATOM 686 O O . VAL A 1 83 ? 2.859 -1.413 -4.891 1.00 86.69 83 VAL A O 1
ATOM 689 N N . MET A 1 84 ? 2.954 -2.419 -6.897 1.00 89.50 84 MET A N 1
ATOM 690 C CA . MET A 1 84 ? 1.508 -2.462 -7.114 1.00 89.50 84 MET A CA 1
ATOM 691 C C . MET A 1 84 ? 0.801 -3.283 -6.026 1.00 89.50 84 MET A C 1
ATOM 693 O O . MET A 1 84 ? -0.117 -2.787 -5.377 1.00 89.50 84 MET A O 1
ATOM 697 N N . ASN A 1 85 ? 1.258 -4.512 -5.774 1.00 88.38 85 ASN A N 1
ATOM 698 C CA . ASN A 1 85 ? 0.659 -5.403 -4.777 1.00 88.38 85 ASN A CA 1
ATOM 699 C C . ASN A 1 85 ? 0.797 -4.865 -3.343 1.00 88.38 85 ASN A C 1
ATOM 701 O O . ASN A 1 85 ? -0.115 -5.028 -2.528 1.00 88.38 85 ASN A O 1
ATOM 705 N N . ASP A 1 86 ? 1.910 -4.194 -3.033 1.00 88.19 86 ASP A N 1
ATOM 706 C CA . ASP A 1 86 ? 2.099 -3.484 -1.764 1.00 88.19 86 ASP A CA 1
ATOM 707 C C . ASP A 1 86 ? 1.088 -2.336 -1.602 1.00 88.19 86 ASP A C 1
ATOM 709 O O . ASP A 1 86 ? 0.466 -2.207 -0.546 1.00 88.19 86 ASP A O 1
ATOM 713 N N . GLY A 1 87 ? 0.858 -1.551 -2.660 1.00 89.81 87 GLY A N 1
ATOM 714 C CA . GLY A 1 87 ? -0.155 -0.495 -2.675 1.00 89.81 87 GLY A CA 1
ATOM 715 C C . GLY A 1 87 ? -1.569 -1.021 -2.427 1.00 89.81 87 GLY A C 1
ATOM 716 O O . GLY A 1 87 ? -2.268 -0.509 -1.553 1.00 89.81 87 GLY A O 1
ATOM 717 N N . ILE A 1 88 ? -1.967 -2.090 -3.126 1.00 90.12 88 ILE A N 1
ATOM 718 C CA . ILE A 1 88 ? -3.269 -2.761 -2.946 1.00 90.12 88 ILE A CA 1
ATOM 719 C C . ILE A 1 88 ? -3.437 -3.253 -1.507 1.00 90.12 88 ILE A C 1
ATOM 721 O O . ILE A 1 88 ? -4.448 -2.970 -0.866 1.00 90.12 88 ILE A O 1
ATOM 725 N N . SER A 1 89 ? -2.424 -3.934 -0.966 1.00 87.81 89 SER A N 1
ATOM 726 C CA . SER A 1 89 ? -2.469 -4.457 0.404 1.00 87.81 89 SER A CA 1
ATOM 727 C C . SER A 1 89 ? -2.645 -3.332 1.425 1.00 87.81 89 SER A C 1
ATOM 729 O O . SER A 1 89 ? -3.487 -3.421 2.316 1.00 87.81 89 SER A O 1
ATOM 731 N N . LYS A 1 90 ? -1.914 -2.225 1.260 1.00 88.31 90 LYS A N 1
ATOM 732 C CA . LYS A 1 90 ? -2.039 -1.049 2.130 1.00 88.31 90 LYS A CA 1
ATOM 733 C C . LYS A 1 90 ? -3.404 -0.374 2.013 1.00 88.31 90 LYS A C 1
ATOM 735 O O . LYS A 1 90 ? -3.939 0.053 3.034 1.00 88.31 90 LYS A O 1
ATOM 740 N N . MET A 1 91 ? -3.978 -0.278 0.810 1.00 90.56 91 MET A N 1
ATOM 741 C CA . MET A 1 91 ? -5.340 0.242 0.635 1.00 90.56 91 MET A CA 1
ATOM 742 C C . MET A 1 91 ? -6.359 -0.645 1.351 1.00 90.56 91 MET A C 1
ATOM 744 O O . MET A 1 91 ? -7.214 -0.125 2.067 1.00 90.56 91 MET A O 1
ATOM 748 N N . ALA A 1 92 ? -6.226 -1.970 1.247 1.00 86.81 92 ALA A N 1
ATOM 749 C CA . ALA A 1 92 ? -7.076 -2.910 1.971 1.00 86.81 92 ALA A CA 1
ATOM 750 C C . ALA A 1 92 ? -6.954 -2.749 3.499 1.00 86.81 92 ALA A C 1
ATOM 752 O O . ALA A 1 92 ? -7.968 -2.729 4.194 1.00 86.81 92 ALA A O 1
ATOM 753 N N . GLU A 1 93 ? -5.741 -2.563 4.028 1.00 84.06 93 GLU A N 1
ATOM 754 C CA . GLU A 1 93 ? -5.517 -2.289 5.456 1.00 84.06 93 GLU A CA 1
ATOM 755 C C . GLU A 1 93 ? -6.156 -0.972 5.920 1.00 84.06 93 GLU A C 1
ATOM 757 O O . GLU A 1 93 ? -6.782 -0.928 6.979 1.00 84.06 93 GLU A O 1
ATOM 762 N N . ALA A 1 94 ? -5.998 0.108 5.148 1.00 86.25 94 ALA A N 1
ATOM 763 C CA . ALA A 1 94 ? -6.599 1.406 5.463 1.00 86.25 94 ALA A CA 1
ATOM 764 C C . ALA A 1 94 ? -8.133 1.333 5.428 1.00 86.25 94 ALA A C 1
ATOM 766 O O . ALA A 1 94 ? -8.809 1.894 6.290 1.00 86.25 94 ALA A O 1
ATOM 767 N N . THR A 1 95 ? -8.666 0.575 4.470 1.00 84.50 95 THR A N 1
ATOM 768 C CA . THR A 1 95 ? -10.099 0.336 4.295 1.00 84.50 95 THR A CA 1
ATOM 769 C C . THR A 1 95 ? -10.674 -0.460 5.460 1.00 84.50 95 THR A C 1
ATOM 771 O O . THR A 1 95 ? -11.621 -0.002 6.089 1.00 84.50 95 THR A O 1
ATOM 774 N N . ALA A 1 96 ? -10.069 -1.597 5.819 1.00 79.81 96 ALA A N 1
ATOM 775 C CA . ALA A 1 96 ? -10.502 -2.425 6.947 1.00 79.81 96 ALA A CA 1
ATOM 776 C C . ALA A 1 96 ? -10.336 -1.725 8.310 1.00 79.81 96 ALA A C 1
ATOM 778 O O . ALA A 1 96 ? -11.015 -2.070 9.280 1.00 79.81 96 ALA A O 1
ATOM 779 N N . GLY A 1 97 ? -9.445 -0.734 8.377 1.00 68.25 97 GLY A N 1
ATOM 780 C CA . GLY A 1 97 ? -8.987 -0.130 9.616 1.00 68.25 97 GLY A CA 1
ATOM 781 C C . GLY A 1 97 ? -7.924 -0.996 10.295 1.00 68.25 97 GLY A C 1
ATOM 782 O O . GLY A 1 97 ? -7.796 -2.196 10.055 1.00 68.25 97 GLY A O 1
ATOM 783 N N . LYS A 1 98 ? -7.128 -0.379 11.171 1.00 65.94 98 LYS A N 1
ATOM 784 C CA . LYS A 1 98 ? -6.074 -1.074 11.923 1.00 65.94 98 LYS A CA 1
ATOM 785 C C . LYS A 1 98 ? -6.618 -1.484 13.293 1.00 65.94 98 LYS A C 1
ATOM 787 O O . LYS A 1 98 ? -6.610 -0.644 14.195 1.00 65.94 98 LYS A O 1
ATOM 792 N N . PRO A 1 99 ? -7.050 -2.747 13.505 1.00 50.28 99 PRO A N 1
ATOM 793 C CA . PRO A 1 99 ? -7.554 -3.191 14.810 1.00 50.28 99 PRO A CA 1
ATOM 794 C C . PRO A 1 99 ? -6.485 -3.104 15.912 1.00 50.28 99 PRO A C 1
ATOM 796 O O . PRO A 1 99 ? -6.801 -3.075 17.099 1.00 50.28 99 PRO A O 1
ATOM 799 N N . PHE A 1 100 ? -5.210 -3.032 15.526 1.00 47.41 100 PHE A N 1
ATOM 800 C CA . PHE A 1 100 ? -4.081 -2.757 16.402 1.00 47.41 100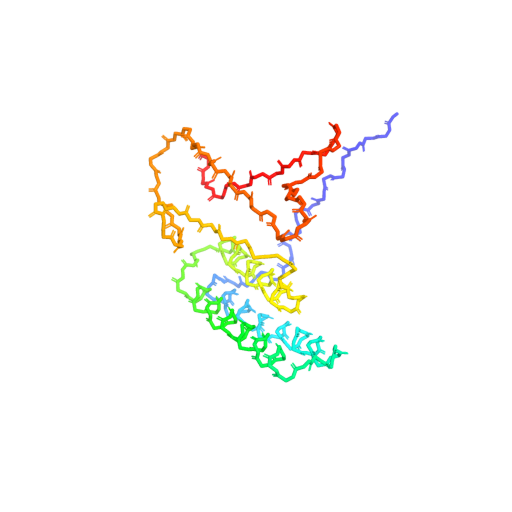 PHE A CA 1
ATOM 801 C C . PHE A 1 100 ? -3.005 -1.966 15.646 1.00 47.41 100 PHE A C 1
ATOM 803 O O . PHE A 1 100 ? -2.786 -2.152 14.450 1.00 47.41 100 PHE A O 1
ATOM 810 N N . GLN A 1 101 ? -2.322 -1.062 16.346 1.00 48.91 101 GLN A N 1
ATOM 811 C CA . GLN A 1 101 ? -1.270 -0.230 15.766 1.00 48.91 101 GLN A CA 1
ATOM 812 C C . GLN A 1 101 ? 0.051 -1.013 15.739 1.00 48.91 101 GLN A C 1
ATOM 814 O O . GLN A 1 101 ? 0.669 -1.225 16.780 1.00 48.91 101 GLN A O 1
ATOM 819 N N . ILE A 1 102 ? 0.491 -1.442 14.553 1.00 52.31 102 ILE A N 1
ATOM 820 C CA . ILE A 1 102 ? 1.827 -2.021 14.351 1.00 52.31 102 ILE A CA 1
ATOM 821 C C . ILE A 1 102 ? 2.783 -0.893 13.954 1.00 52.31 102 ILE A C 1
ATOM 823 O O . ILE A 1 102 ? 2.559 -0.206 12.958 1.00 52.31 102 ILE A O 1
ATOM 827 N N . GLY A 1 103 ? 3.852 -0.698 14.725 1.00 52.97 103 GLY A N 1
ATOM 828 C CA . GLY A 1 103 ? 4.946 0.206 14.377 1.00 52.97 103 GLY A CA 1
ATOM 829 C C . GLY A 1 103 ? 6.250 -0.570 14.241 1.00 52.97 103 GLY A C 1
ATOM 830 O O . GLY A 1 103 ? 6.681 -1.218 15.192 1.00 52.97 103 GLY A O 1
ATOM 831 N N . VAL A 1 104 ? 6.884 -0.499 13.069 1.00 52.97 104 VAL A N 1
ATOM 832 C CA . VAL A 1 104 ? 8.237 -1.029 12.856 1.00 52.97 104 VAL A CA 1
ATOM 833 C C . VAL A 1 104 ? 9.228 0.109 13.075 1.00 52.97 104 VAL A C 1
ATOM 835 O O . VAL A 1 104 ? 9.199 1.115 12.365 1.00 52.97 104 VAL A O 1
ATOM 838 N N . PHE A 1 105 ? 10.092 -0.042 14.078 1.00 52.56 105 PHE A N 1
ATOM 839 C CA . PHE A 1 105 ? 11.090 0.960 14.440 1.00 52.56 105 PHE A CA 1
ATOM 840 C C . PHE A 1 105 ? 12.489 0.362 14.350 1.00 52.56 105 PHE A C 1
ATOM 842 O O . PHE A 1 105 ? 12.784 -0.634 15.006 1.00 52.56 105 PHE A O 1
ATOM 849 N N . VAL A 1 106 ? 13.375 1.029 13.615 1.00 52.28 106 VAL A N 1
ATOM 850 C CA . VAL A 1 106 ? 14.817 0.765 13.649 1.00 52.28 106 VAL A CA 1
ATOM 851 C C . VAL A 1 106 ? 15.468 1.960 14.329 1.00 52.28 106 VAL A C 1
ATOM 853 O O . VAL A 1 106 ? 15.264 3.100 13.916 1.00 52.28 106 VAL A O 1
ATOM 856 N N . ASN A 1 107 ? 16.212 1.733 15.414 1.00 52.38 107 ASN A N 1
ATOM 857 C CA . ASN A 1 107 ? 16.849 2.807 16.189 1.00 52.38 107 ASN A CA 1
ATOM 858 C C . ASN A 1 107 ? 15.885 3.947 16.575 1.00 52.38 107 ASN A C 1
ATOM 860 O O . ASN A 1 107 ? 16.222 5.125 16.470 1.00 52.38 107 ASN A O 1
ATOM 864 N N . LYS A 1 108 ? 14.672 3.592 17.028 1.00 57.72 108 LYS A N 1
ATOM 865 C CA . LYS A 1 108 ? 13.610 4.534 17.442 1.00 57.72 108 LYS A CA 1
ATOM 866 C C . LYS A 1 108 ? 13.066 5.433 16.318 1.00 57.72 108 LYS A C 1
ATOM 868 O O . LYS A 1 108 ? 12.345 6.383 16.609 1.00 57.72 108 LYS A O 1
ATOM 873 N N . LYS A 1 109 ? 13.369 5.141 15.050 1.00 44.03 109 LYS A N 1
ATOM 874 C CA . LYS A 1 109 ? 12.805 5.832 13.883 1.00 44.03 109 LYS A CA 1
ATOM 875 C C . LYS A 1 109 ? 11.936 4.873 13.075 1.00 44.03 109 LYS A C 1
ATOM 877 O O . LYS A 1 109 ? 12.307 3.719 12.867 1.00 44.03 109 LYS A O 1
ATOM 882 N N . SER A 1 110 ? 10.774 5.348 12.637 1.00 47.88 110 SER A N 1
ATOM 883 C CA . SER A 1 110 ? 9.918 4.630 11.690 1.00 47.88 110 SER A CA 1
ATOM 884 C C . SER A 1 110 ? 10.546 4.712 10.298 1.00 47.88 110 SER A C 1
ATOM 886 O O . SER A 1 110 ? 10.687 5.814 9.767 1.00 47.88 110 SER A O 1
ATOM 888 N N . GLY A 1 111 ? 10.945 3.586 9.705 1.00 50.56 111 GLY A N 1
ATOM 889 C CA . GLY A 1 111 ? 11.487 3.585 8.345 1.00 50.56 111 GLY A CA 1
ATOM 890 C C . GLY A 1 111 ? 12.193 2.299 7.924 1.00 50.56 111 GLY A C 1
ATOM 891 O O . GLY A 1 111 ? 12.378 1.378 8.717 1.00 50.56 111 GLY A O 1
ATOM 892 N N . TYR A 1 112 ? 12.594 2.276 6.651 1.00 47.62 112 TYR A N 1
ATOM 893 C CA . TYR A 1 112 ? 13.451 1.252 6.057 1.00 47.62 112 TYR A CA 1
ATOM 894 C C . TYR A 1 112 ? 14.911 1.481 6.472 1.00 47.62 112 TYR A C 1
ATOM 896 O O . TYR A 1 112 ? 15.360 2.623 6.584 1.00 47.62 112 TYR A O 1
ATOM 904 N N . THR A 1 113 ? 15.662 0.403 6.688 1.00 47.84 113 THR A N 1
ATOM 905 C CA . THR A 1 113 ? 17.104 0.452 6.961 1.00 47.84 113 THR A CA 1
ATOM 906 C C . THR A 1 113 ? 17.841 -0.519 6.043 1.00 47.84 113 THR A C 1
ATOM 908 O O . THR A 1 113 ? 17.255 -1.496 5.580 1.00 47.84 113 THR A O 1
ATOM 911 N N . VAL A 1 114 ? 19.117 -0.248 5.780 1.00 51.34 114 VAL A N 1
ATOM 912 C CA . VAL A 1 114 ? 20.014 -1.130 5.025 1.00 51.34 114 VAL A CA 1
ATOM 913 C C . VAL A 1 114 ? 21.107 -1.584 5.983 1.00 51.34 114 VAL A C 1
ATOM 915 O O . VAL A 1 114 ? 21.714 -0.756 6.660 1.00 51.34 114 VAL A O 1
ATOM 918 N N . THR A 1 115 ? 21.345 -2.891 6.052 1.00 57.75 115 THR A N 1
ATOM 919 C CA . THR A 1 115 ? 22.412 -3.491 6.860 1.00 57.75 115 THR A CA 1
ATOM 920 C C . THR A 1 115 ? 23.291 -4.369 5.981 1.00 57.75 115 THR A C 1
ATOM 922 O O . THR A 1 115 ? 22.838 -4.875 4.952 1.00 57.75 115 THR A O 1
ATOM 925 N N . SER A 1 116 ? 24.547 -4.551 6.384 1.00 65.12 116 SER A N 1
ATOM 926 C CA . SER A 1 116 ? 25.441 -5.520 5.753 1.00 65.12 116 SER A CA 1
ATOM 927 C C . SER A 1 116 ? 24.844 -6.933 5.841 1.00 65.12 116 SER A C 1
ATOM 929 O O . SER A 1 116 ? 24.178 -7.233 6.839 1.00 65.12 116 SER A O 1
ATOM 931 N N . PRO A 1 117 ? 25.079 -7.807 4.843 1.00 69.06 117 PRO A N 1
ATOM 932 C CA . PRO A 1 117 ? 24.632 -9.196 4.891 1.00 69.06 117 PRO A CA 1
ATOM 933 C C . PRO A 1 117 ? 25.102 -9.891 6.176 1.00 69.06 117 PRO A C 1
ATOM 935 O O . PRO A 1 117 ? 26.285 -9.851 6.511 1.00 69.06 117 PRO A O 1
ATOM 938 N N . GLY A 1 118 ? 24.173 -10.507 6.907 1.00 67.00 118 GLY A N 1
ATOM 939 C CA . GLY A 1 118 ? 24.442 -11.140 8.196 1.00 67.00 118 GLY A CA 1
ATOM 940 C C . GLY A 1 118 ? 23.159 -11.546 8.920 1.00 67.00 118 GLY A C 1
ATOM 941 O O . GLY A 1 118 ? 22.056 -11.310 8.426 1.00 67.00 118 GLY A O 1
ATOM 942 N N . ILE A 1 119 ? 23.302 -12.167 10.093 1.00 61.97 119 ILE A N 1
ATOM 943 C CA . ILE A 1 119 ? 22.162 -12.465 10.970 1.00 61.97 119 ILE A CA 1
ATOM 944 C C . ILE A 1 119 ? 21.594 -11.137 11.477 1.00 61.97 119 ILE A C 1
ATOM 946 O O . ILE A 1 119 ? 22.328 -10.312 12.018 1.00 61.97 119 ILE A O 1
ATOM 950 N N . ILE A 1 120 ? 20.291 -10.932 11.288 1.00 63.38 120 ILE A N 1
ATOM 951 C CA . ILE A 1 120 ? 19.579 -9.754 11.786 1.00 63.38 120 ILE A CA 1
ATOM 952 C C . ILE A 1 120 ? 18.752 -10.179 12.996 1.00 63.38 120 ILE A C 1
ATOM 954 O O . ILE A 1 120 ? 17.765 -10.901 12.855 1.00 63.38 120 ILE A O 1
ATOM 958 N N . ASP A 1 121 ? 19.127 -9.695 14.178 1.00 58.72 121 ASP A N 1
ATOM 959 C CA . ASP A 1 121 ? 18.342 -9.898 15.394 1.00 58.72 121 ASP A CA 1
ATOM 960 C C . ASP A 1 121 ? 17.111 -8.981 15.400 1.00 58.72 121 ASP A C 1
ATOM 962 O O . ASP A 1 121 ? 17.195 -7.771 15.636 1.00 58.72 121 ASP A O 1
ATOM 966 N N . VAL A 1 122 ? 15.934 -9.562 15.159 1.00 63.22 122 VAL A N 1
ATOM 967 C CA . VAL A 1 122 ? 14.657 -8.839 15.201 1.00 63.22 122 VAL A CA 1
ATOM 968 C C . VAL A 1 122 ? 14.065 -8.923 16.607 1.00 63.22 122 VAL A C 1
ATOM 970 O O . VAL A 1 122 ? 13.535 -9.950 17.025 1.00 63.22 122 VAL A O 1
ATOM 973 N N . ASN A 1 123 ? 14.121 -7.811 17.341 1.00 62.19 123 ASN A N 1
ATOM 974 C CA . ASN A 1 123 ? 13.519 -7.697 18.668 1.00 62.19 123 ASN A CA 1
ATOM 975 C C . ASN A 1 123 ? 12.080 -7.181 18.573 1.00 62.19 123 ASN A C 1
ATOM 977 O O . ASN A 1 123 ? 11.852 -5.989 18.357 1.00 62.19 123 ASN A O 1
ATOM 981 N N . ILE A 1 124 ? 11.107 -8.065 18.785 1.00 63.94 124 ILE A N 1
ATOM 982 C CA . ILE A 1 124 ? 9.686 -7.709 18.772 1.00 63.94 124 ILE A CA 1
ATOM 983 C C . ILE A 1 124 ? 9.220 -7.428 20.204 1.00 63.94 124 ILE A C 1
ATOM 985 O O . ILE A 1 124 ? 9.348 -8.274 21.087 1.00 63.94 124 ILE A O 1
ATOM 989 N N . LYS A 1 125 ? 8.664 -6.236 20.441 1.00 65.06 125 LYS A N 1
ATOM 990 C CA . LYS A 1 125 ? 8.054 -5.846 21.721 1.00 65.06 125 LYS A CA 1
ATOM 991 C C . LYS A 1 125 ? 6.572 -5.573 21.502 1.00 65.06 125 LYS A C 1
ATOM 993 O O . LYS A 1 125 ? 6.222 -4.818 20.601 1.00 65.06 125 LYS A O 1
ATOM 998 N N . ALA A 1 126 ? 5.718 -6.162 22.333 1.00 63.53 126 ALA A N 1
ATOM 999 C CA . ALA A 1 126 ? 4.280 -5.938 22.296 1.00 63.53 126 ALA A CA 1
ATOM 1000 C C . ALA A 1 126 ? 3.776 -5.572 23.694 1.00 63.53 126 ALA A C 1
ATOM 1002 O O . ALA A 1 126 ? 4.126 -6.227 24.675 1.00 63.53 126 ALA A O 1
ATOM 1003 N N . THR A 1 127 ? 2.938 -4.541 23.769 1.00 67.25 127 THR A N 1
ATOM 1004 C CA . THR A 1 127 ? 2.304 -4.089 25.010 1.00 67.25 127 THR A CA 1
ATOM 1005 C C . THR A 1 127 ? 0.797 -4.195 24.832 1.00 67.25 127 THR A C 1
ATOM 1007 O O . THR A 1 127 ? 0.250 -3.663 23.868 1.00 67.25 127 THR A O 1
ATOM 1010 N N . GLY A 1 128 ? 0.126 -4.919 25.729 1.00 64.31 128 GLY A N 1
ATOM 1011 C CA . GLY A 1 128 ? -1.333 -5.004 25.724 1.00 64.31 128 GLY A CA 1
ATOM 1012 C C . GLY A 1 128 ? -1.965 -3.691 26.188 1.00 64.31 128 GLY A C 1
ATOM 1013 O O . GLY A 1 128 ? -1.367 -2.959 26.976 1.00 64.31 128 GLY A O 1
ATOM 1014 N N . ARG A 1 129 ? -3.173 -3.382 25.704 1.00 59.88 129 ARG A N 1
ATOM 1015 C CA . ARG A 1 129 ? -4.007 -2.326 26.305 1.00 59.88 129 ARG A CA 1
ATOM 1016 C C . ARG A 1 129 ? -4.619 -2.820 27.613 1.00 59.88 129 ARG A C 1
ATOM 1018 O O . ARG A 1 129 ? -4.744 -4.025 27.794 1.00 59.88 129 ARG A O 1
ATOM 1025 N N . GLU A 1 130 ? -4.995 -1.887 28.488 1.00 53.97 130 GLU A N 1
ATOM 1026 C CA . GLU A 1 130 ? -5.607 -2.123 29.805 1.00 53.97 130 GLU A CA 1
ATOM 1027 C C . GLU A 1 130 ? -6.450 -3.410 29.879 1.00 53.97 130 GLU A C 1
ATOM 1029 O O . GLU A 1 130 ? -7.360 -3.628 29.080 1.00 53.97 130 GLU A O 1
ATOM 1034 N N . ASN A 1 131 ? -6.099 -4.270 30.843 1.00 56.62 131 ASN A N 1
ATOM 1035 C CA . ASN A 1 131 ? -6.668 -5.598 31.115 1.00 56.62 131 ASN A CA 1
ATOM 1036 C C . ASN A 1 131 ? -6.516 -6.675 30.022 1.00 56.62 131 ASN A C 1
ATOM 1038 O O . ASN A 1 131 ? -6.914 -7.818 30.247 1.00 56.62 131 ASN A O 1
ATOM 1042 N N . ASN A 1 132 ? -5.874 -6.381 28.889 1.00 58.53 132 ASN A N 1
ATOM 1043 C CA . ASN A 1 132 ? -5.640 -7.341 27.811 1.00 58.53 132 ASN A CA 1
ATOM 1044 C C . ASN A 1 132 ? -4.165 -7.754 27.707 1.00 58.53 132 ASN A C 1
ATOM 1046 O O . ASN A 1 132 ? -3.249 -6.937 27.789 1.00 58.53 132 ASN A O 1
ATOM 1050 N N . LYS A 1 133 ? -3.920 -9.047 27.468 1.00 67.19 133 LYS A N 1
ATOM 1051 C CA . LYS A 1 133 ? -2.584 -9.566 27.133 1.00 67.19 133 LYS A CA 1
ATOM 1052 C C . LYS A 1 133 ? -2.295 -9.324 25.650 1.00 67.19 133 LYS A C 1
ATOM 1054 O O . LYS A 1 133 ? -3.180 -9.484 24.816 1.00 67.19 133 LYS A O 1
ATOM 1059 N N . ALA A 1 134 ? -1.051 -8.995 25.307 1.00 61.25 134 ALA A N 1
ATOM 1060 C CA . ALA A 1 134 ? -0.616 -8.972 23.913 1.00 61.25 134 ALA A CA 1
ATOM 1061 C C . ALA A 1 134 ? -0.295 -10.398 23.438 1.00 61.25 134 ALA A C 1
ATOM 1063 O O . ALA A 1 134 ? 0.460 -11.118 24.092 1.00 61.25 134 ALA A O 1
ATOM 1064 N N . LYS A 1 135 ? -0.858 -10.806 22.297 1.00 61.62 135 LYS A N 1
ATOM 1065 C CA . LYS A 1 135 ? -0.566 -12.084 21.638 1.00 61.62 135 LYS A CA 1
ATOM 1066 C C . LYS A 1 135 ? 0.078 -11.797 20.288 1.00 61.62 135 LYS A C 1
ATOM 1068 O O . LYS A 1 135 ? -0.545 -11.174 19.440 1.00 61.62 135 LYS A O 1
ATOM 1073 N N . LEU A 1 136 ? 1.319 -12.248 20.106 1.00 59.81 136 LEU A N 1
ATOM 1074 C CA . LEU A 1 136 ? 2.084 -12.000 18.880 1.00 59.81 136 LEU A CA 1
ATOM 1075 C C . LEU A 1 136 ? 1.636 -12.878 17.699 1.00 59.81 136 LEU A C 1
ATOM 1077 O O . LEU A 1 136 ? 1.853 -12.532 16.546 1.00 59.81 136 LEU A O 1
ATOM 1081 N N . GLY A 1 137 ? 1.029 -14.027 17.995 1.00 60.12 137 GLY A N 1
ATOM 1082 C CA . GLY A 1 137 ? 0.564 -14.979 16.996 1.00 60.12 137 GLY A CA 1
ATOM 1083 C C . GLY A 1 137 ? -0.017 -16.241 17.628 1.00 60.12 137 GLY A C 1
ATOM 1084 O O . GLY A 1 137 ? 0.026 -16.439 18.846 1.00 60.12 137 GLY A O 1
ATOM 1085 N N . VAL A 1 138 ? -0.592 -17.094 16.785 1.00 54.53 138 VAL A N 1
ATOM 1086 C CA . VAL A 1 138 ? -0.976 -18.471 17.111 1.00 54.53 138 VAL A CA 1
ATOM 1087 C C . VAL A 1 138 ? -0.028 -19.369 16.332 1.00 54.53 138 VAL A C 1
ATOM 1089 O O . VAL A 1 138 ? 0.064 -19.236 15.118 1.00 54.53 138 VAL A O 1
ATOM 1092 N N . HIS A 1 139 ? 0.685 -20.259 17.015 1.00 50.34 139 HIS A N 1
ATOM 1093 C CA . HIS A 1 139 ? 1.505 -21.273 16.361 1.00 50.34 139 HIS A CA 1
ATOM 1094 C C . HIS A 1 139 ? 0.810 -22.628 16.504 1.00 50.34 139 HIS A C 1
ATOM 1096 O O . HIS A 1 139 ? 0.798 -23.210 17.591 1.00 50.34 139 HIS A O 1
ATOM 1102 N N . ALA A 1 140 ? 0.220 -23.125 15.417 1.00 56.09 140 ALA A N 1
ATOM 1103 C CA . ALA A 1 140 ? -0.103 -24.542 15.282 1.00 56.09 140 ALA A CA 1
ATOM 1104 C C . ALA A 1 140 ? 1.144 -25.268 14.758 1.00 56.09 140 ALA A C 1
ATOM 1106 O O . ALA A 1 140 ? 1.891 -24.695 13.973 1.00 56.09 140 ALA A O 1
ATOM 1107 N N . LYS A 1 141 ? 1.377 -26.515 15.186 1.00 51.00 141 LYS A N 1
ATOM 1108 C CA . LYS A 1 141 ? 2.597 -27.298 14.889 1.00 51.00 141 LYS A CA 1
ATOM 1109 C C . LYS A 1 141 ? 2.941 -27.383 13.388 1.00 51.00 141 LYS A C 1
ATOM 1111 O O . LYS A 1 141 ? 4.110 -27.541 13.050 1.00 51.00 141 LYS A O 1
ATOM 1116 N N . ASP A 1 142 ? 1.944 -27.187 12.525 1.00 65.31 142 ASP A N 1
ATOM 1117 C CA . ASP A 1 142 ? 2.052 -27.276 11.067 1.00 65.31 142 ASP A CA 1
ATOM 1118 C C . ASP A 1 142 ? 1.920 -25.912 10.354 1.00 65.31 142 ASP A C 1
ATOM 1120 O O . ASP A 1 142 ? 2.040 -25.829 9.133 1.00 65.31 142 ASP A O 1
ATOM 1124 N N . GLN A 1 143 ? 1.705 -24.819 11.098 1.00 50.44 143 GLN A N 1
ATOM 1125 C CA . GLN A 1 143 ? 1.625 -23.460 10.557 1.00 50.44 143 GLN A CA 1
ATOM 1126 C C . GLN A 1 143 ? 2.929 -22.706 10.816 1.00 50.44 143 GLN A C 1
ATOM 1128 O O . GLN A 1 143 ? 3.229 -22.289 11.935 1.00 50.44 143 GLN A O 1
ATOM 1133 N N . ARG A 1 144 ? 3.711 -22.508 9.751 1.00 48.94 144 ARG A N 1
ATOM 1134 C CA . ARG A 1 144 ? 4.928 -21.692 9.794 1.00 48.94 144 ARG A CA 1
ATOM 1135 C C . ARG A 1 144 ? 4.557 -20.214 9.705 1.00 48.94 144 ARG A C 1
ATOM 1137 O O . ARG A 1 144 ? 3.858 -19.805 8.783 1.00 48.94 144 ARG A O 1
ATOM 1144 N N . PHE A 1 145 ? 5.076 -19.405 10.624 1.00 48.28 145 PHE A N 1
ATOM 1145 C CA . PHE A 1 145 ? 5.073 -17.952 10.469 1.00 48.28 145 PHE A CA 1
ATOM 1146 C C . PHE A 1 145 ? 6.117 -17.594 9.401 1.00 48.28 145 PHE A C 1
ATOM 1148 O O . PHE A 1 145 ? 7.302 -17.879 9.584 1.00 48.28 145 PHE A O 1
ATOM 1155 N N . ARG A 1 146 ? 5.691 -17.038 8.262 1.00 46.25 146 ARG A N 1
ATOM 1156 C CA . ARG A 1 146 ? 6.600 -16.678 7.165 1.00 46.25 146 ARG A CA 1
ATOM 1157 C C . ARG A 1 146 ? 7.030 -15.222 7.324 1.00 46.25 146 ARG A C 1
ATOM 1159 O O . ARG A 1 146 ? 6.206 -14.318 7.257 1.00 46.25 146 ARG A O 1
ATOM 1166 N N . ILE A 1 147 ? 8.324 -15.013 7.542 1.00 50.47 147 ILE A N 1
ATOM 1167 C CA . ILE A 1 147 ? 8.967 -13.702 7.438 1.00 50.47 147 ILE A CA 1
ATOM 1168 C C . ILE A 1 147 ? 9.701 -13.712 6.102 1.00 50.47 147 ILE A C 1
ATOM 1170 O O . ILE A 1 147 ? 10.641 -14.483 5.918 1.00 50.47 147 ILE A O 1
ATOM 1174 N N . GLU A 1 148 ? 9.227 -12.916 5.148 1.00 41.38 148 GLU A N 1
ATOM 1175 C CA . GLU A 1 148 ? 9.826 -12.823 3.818 1.00 41.38 148 GLU A CA 1
ATOM 1176 C C . GLU A 1 148 ? 10.735 -11.603 3.728 1.00 41.38 148 GLU A C 1
ATOM 1178 O O . GLU A 1 148 ? 10.336 -10.492 4.070 1.00 41.38 148 GLU A O 1
ATOM 1183 N N . ALA A 1 149 ? 11.954 -11.811 3.236 1.00 45.56 149 ALA A N 1
ATOM 1184 C CA . ALA A 1 149 ? 12.852 -10.744 2.832 1.00 45.56 149 ALA A CA 1
ATOM 1185 C C . ALA A 1 149 ? 12.982 -10.788 1.308 1.00 45.56 149 ALA A C 1
ATOM 1187 O O . ALA A 1 149 ? 13.415 -11.790 0.740 1.00 45.56 149 ALA A O 1
ATOM 1188 N N . THR A 1 150 ? 12.601 -9.711 0.627 1.00 36.12 150 THR A N 1
ATOM 1189 C CA . THR A 1 150 ? 12.797 -9.581 -0.819 1.00 36.12 150 THR A CA 1
ATOM 1190 C 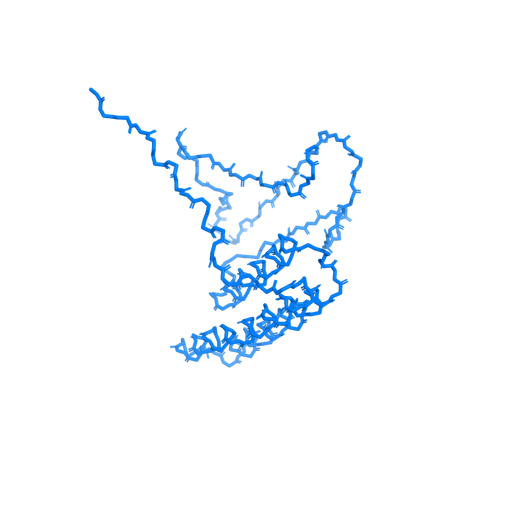C . THR A 1 150 ? 14.198 -9.031 -1.090 1.00 36.12 150 THR A C 1
ATOM 1192 O O . THR A 1 150 ? 14.405 -7.819 -1.102 1.00 36.12 150 THR A O 1
ATOM 1195 N N . GLY A 1 151 ? 15.167 -9.923 -1.295 1.00 39.09 151 GLY A N 1
ATOM 1196 C CA . GLY A 1 151 ? 16.523 -9.612 -1.758 1.00 39.09 151 GLY A CA 1
ATOM 1197 C C . GLY A 1 151 ? 16.974 -10.636 -2.803 1.00 39.09 151 GLY A C 1
ATOM 1198 O O . GLY A 1 151 ? 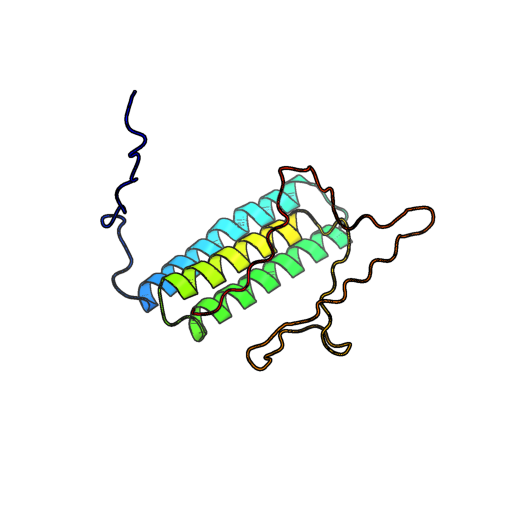16.481 -11.763 -2.800 1.00 39.09 151 GLY A O 1
ATOM 1199 N N . LYS A 1 152 ? 17.857 -10.253 -3.737 1.00 43.19 152 LYS A N 1
ATOM 1200 C CA . LYS A 1 152 ? 18.457 -11.222 -4.673 1.00 43.19 152 LYS A CA 1
ATOM 1201 C C . LYS A 1 152 ? 19.326 -12.209 -3.880 1.00 43.19 152 LYS A C 1
ATOM 1203 O O . LYS A 1 152 ? 20.093 -11.761 -3.030 1.00 43.19 152 LYS A O 1
ATOM 1208 N N . ALA A 1 153 ? 19.142 -13.503 -4.157 1.00 37.44 153 ALA A N 1
ATOM 1209 C CA . ALA A 1 153 ? 19.967 -14.593 -3.637 1.00 37.44 153 ALA A CA 1
ATOM 1210 C C . ALA A 1 153 ? 21.418 -14.475 -4.116 1.00 37.44 153 ALA A C 1
ATOM 1212 O O . ALA A 1 153 ? 21.610 -14.001 -5.262 1.00 37.44 153 ALA A O 1
#

Radius of gyration: 19.9 Å; chains: 1; bounding box: 47×56×56 Å

pLDDT: mean 71.2, std 19.08, range [35.03, 93.5]